Protein AF-A0A8S2YTK5-F1 (afdb_monomer_lite)

Organism: NCBI:txid392030

Radius of gyration: 9.24 Å; chains: 1; bounding box: 22×16×22 Å

Foldseek 3Di:
DADWDAQDLVVLDTDTDPPHDQVNVCVVCVVVVRHDDD

Sequence (38 aa):
MNKVLQVNPEDFDCTVQAGVTRNALNSYIRDTGLQFPI

Structure (mmCIF, N/CA/C/O backbone):
data_AF-A0A8S2YTK5-F1
#
_entry.id   AF-A0A8S2YTK5-F1
#
loop_
_atom_site.group_PDB
_atom_site.id
_atom_site.type_symbol
_atom_sit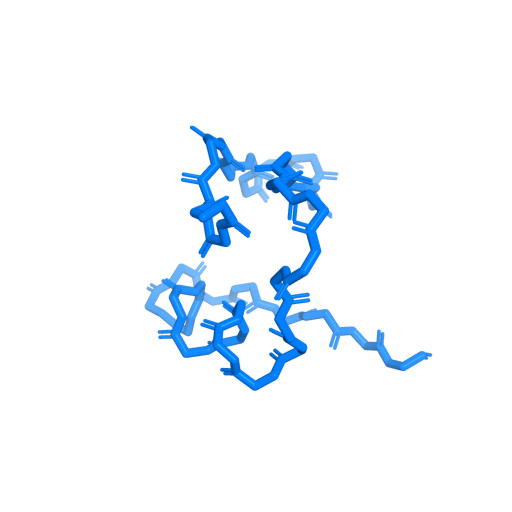e.label_atom_id
_atom_site.label_alt_id
_atom_site.label_comp_id
_atom_site.label_asym_id
_atom_site.label_entity_id
_atom_site.label_seq_id
_atom_site.pdbx_PDB_ins_code
_atom_site.Cartn_x
_atom_site.Cartn_y
_atom_site.Cartn_z
_atom_site.occupancy
_atom_site.B_iso_or_equiv
_atom_site.auth_seq_id
_atom_site.auth_comp_id
_atom_site.auth_asym_id
_atom_site.auth_atom_id
_atom_site.pdbx_PDB_model_num
ATOM 1 N N . MET A 1 1 ? -12.677 0.009 7.969 1.00 69.00 1 MET A N 1
ATOM 2 C CA . MET A 1 1 ? -12.045 1.274 7.532 1.00 69.00 1 MET A CA 1
ATOM 3 C C . MET A 1 1 ? -10.561 0.991 7.433 1.00 69.00 1 MET A C 1
ATOM 5 O O . MET A 1 1 ? -9.854 1.157 8.408 1.00 69.00 1 MET A O 1
ATOM 9 N N . ASN A 1 2 ? -10.148 0.364 6.336 1.00 80.19 2 ASN A N 1
AT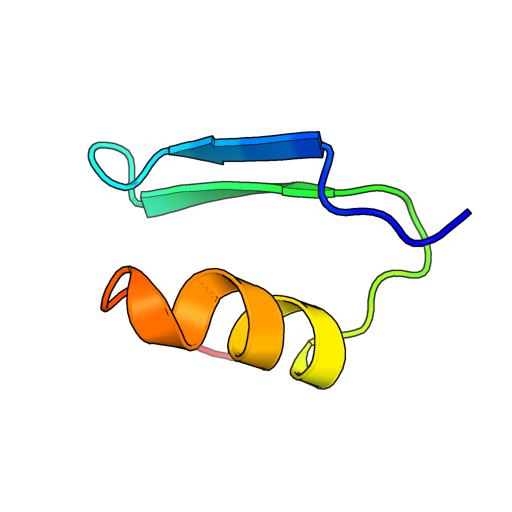OM 10 C CA . ASN A 1 2 ? -8.802 -0.192 6.135 1.00 80.19 2 ASN A CA 1
ATOM 11 C C . ASN A 1 2 ? -8.675 -0.748 4.706 1.00 80.19 2 ASN A C 1
ATOM 13 O O . ASN A 1 2 ? -8.136 -1.831 4.489 1.00 80.19 2 ASN A O 1
ATOM 17 N N . LYS A 1 3 ? -9.234 -0.034 3.728 1.00 87.25 3 LYS A N 1
ATOM 18 C CA . LYS A 1 3 ? -9.153 -0.405 2.314 1.00 87.25 3 LYS A CA 1
ATOM 19 C C . LYS A 1 3 ? -8.140 0.466 1.582 1.00 87.25 3 LYS A C 1
ATOM 21 O O . LYS A 1 3 ? -7.965 1.636 1.925 1.00 87.25 3 LYS A O 1
ATOM 26 N N . VAL A 1 4 ? -7.525 -0.108 0.556 1.00 87.19 4 VAL A N 1
ATOM 27 C CA . VAL A 1 4 ? -6.790 0.640 -0.465 1.00 87.19 4 VAL A CA 1
ATOM 28 C C . VAL A 1 4 ? -7.821 1.240 -1.420 1.00 87.19 4 VAL A C 1
ATOM 30 O O . VAL A 1 4 ? -8.723 0.534 -1.866 1.00 87.19 4 VAL A O 1
ATOM 33 N N . LEU A 1 5 ? -7.747 2.549 -1.651 1.00 90.06 5 LEU A N 1
ATOM 34 C CA . LEU A 1 5 ? -8.678 3.286 -2.509 1.00 90.06 5 LEU A CA 1
ATOM 35 C C . LEU A 1 5 ? -8.145 3.382 -3.937 1.00 90.06 5 LEU A C 1
ATOM 37 O O . LEU A 1 5 ? -8.899 3.176 -4.881 1.00 90.06 5 LEU A O 1
ATOM 41 N N . GLN A 1 6 ? -6.852 3.664 -4.080 1.00 89.31 6 GLN A N 1
ATOM 42 C CA . GLN A 1 6 ? -6.195 3.826 -5.371 1.00 89.31 6 GLN A CA 1
ATOM 43 C C . GLN A 1 6 ? -4.712 3.478 -5.249 1.00 89.31 6 GLN A C 1
ATOM 45 O O . GLN A 1 6 ? -4.112 3.696 -4.197 1.00 89.31 6 GLN A O 1
ATOM 50 N N . VAL A 1 7 ? -4.128 2.944 -6.315 1.00 86.81 7 VAL A N 1
ATOM 51 C CA . VAL A 1 7 ? -2.691 2.682 -6.448 1.00 86.81 7 VAL A CA 1
ATOM 52 C C . VAL A 1 7 ? -2.286 3.249 -7.799 1.00 86.81 7 VAL A C 1
ATOM 54 O O . VAL A 1 7 ? -2.895 2.853 -8.792 1.00 86.81 7 VAL A O 1
ATOM 57 N N . ASN A 1 8 ? -1.302 4.1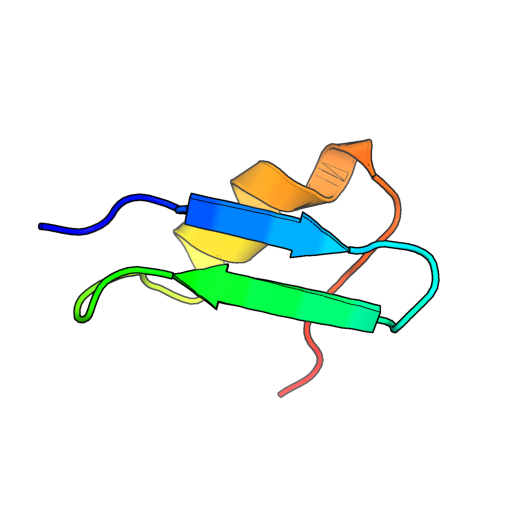48 -7.841 1.00 87.88 8 ASN A N 1
ATOM 58 C CA . ASN A 1 8 ? -0.777 4.707 -9.087 1.00 87.88 8 ASN A CA 1
ATOM 59 C C . ASN A 1 8 ? 0.674 4.231 -9.269 1.00 87.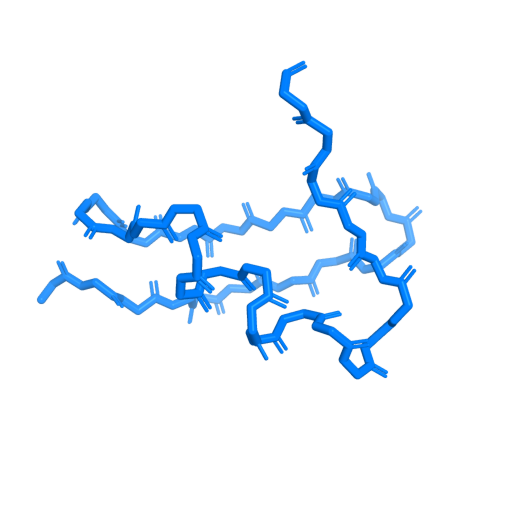88 8 ASN A C 1
ATOM 61 O O . ASN A 1 8 ? 1.594 4.765 -8.646 1.00 87.88 8 ASN A O 1
ATOM 65 N N . PRO A 1 9 ? 0.904 3.194 -10.096 1.00 83.94 9 PRO A N 1
ATOM 66 C CA . PRO A 1 9 ? 2.240 2.642 -10.309 1.00 83.94 9 PRO A CA 1
ATOM 67 C C . PRO A 1 9 ? 3.203 3.579 -11.033 1.00 83.94 9 PRO A C 1
ATOM 69 O O . PRO A 1 9 ? 4.409 3.444 -10.864 1.00 83.94 9 PRO A O 1
ATOM 72 N N . GLU A 1 10 ? 2.681 4.501 -11.840 1.00 86.12 10 GLU A N 1
ATOM 73 C CA . GLU A 1 10 ? 3.472 5.482 -12.589 1.00 86.12 10 GLU A CA 1
ATOM 74 C C . GLU A 1 10 ? 4.081 6.562 -11.684 1.00 86.12 10 GLU A C 1
ATOM 76 O O . GLU A 1 10 ? 5.244 6.925 -11.857 1.00 86.12 10 GLU A O 1
ATOM 81 N N . ASP A 1 11 ? 3.326 6.990 -10.670 1.00 87.56 11 ASP A N 1
ATOM 82 C CA . ASP A 1 11 ? 3.713 8.036 -9.718 1.00 87.56 11 ASP A CA 1
ATOM 83 C C . ASP A 1 11 ? 4.320 7.476 -8.419 1.00 87.56 11 ASP A C 1
ATOM 85 O O . ASP A 1 11 ? 4.740 8.234 -7.544 1.00 87.56 11 ASP A O 1
ATOM 89 N N . PHE A 1 12 ? 4.386 6.145 -8.285 1.00 82.94 12 PHE A N 1
ATOM 90 C CA . PHE A 1 12 ? 4.840 5.443 -7.077 1.00 82.94 12 PHE A CA 1
ATOM 91 C C . PHE A 1 12 ? 4.075 5.845 -5.804 1.00 82.94 12 PHE A C 1
ATOM 93 O O . PHE A 1 12 ? 4.644 5.886 -4.709 1.00 82.94 12 PHE A O 1
ATOM 100 N N . ASP A 1 13 ? 2.771 6.092 -5.919 1.00 86.25 13 ASP A N 1
ATOM 101 C CA . ASP A 1 13 ? 1.924 6.461 -4.789 1.00 86.25 13 ASP A CA 1
ATOM 102 C C . ASP A 1 13 ? 0.679 5.564 -4.653 1.00 86.25 13 ASP A C 1
ATOM 104 O O . ASP A 1 13 ? 0.332 4.739 -5.507 1.00 86.25 13 ASP A O 1
ATOM 108 N N . CYS A 1 14 ? 0.013 5.670 -3.504 1.00 87.56 14 CYS A N 1
ATOM 109 C CA . CYS A 1 14 ? -1.272 5.021 -3.293 1.00 87.56 14 CYS A CA 1
ATOM 110 C C . CYS A 1 14 ? -2.102 5.782 -2.261 1.00 87.56 14 CYS A C 1
ATOM 112 O O . CYS A 1 14 ? -1.580 6.329 -1.289 1.00 87.56 14 CYS A O 1
ATOM 114 N N . THR A 1 15 ? -3.417 5.767 -2.442 1.00 91.31 15 THR A N 1
ATOM 115 C CA . THR A 1 15 ? -4.372 6.332 -1.492 1.00 91.31 15 THR A CA 1
ATOM 116 C C . THR A 1 15 ? -5.008 5.206 -0.691 1.00 91.31 15 THR A C 1
ATOM 118 O O . THR A 1 15 ? -5.598 4.280 -1.252 1.00 91.31 15 THR A O 1
ATOM 121 N N . VAL A 1 16 ? -4.928 5.286 0.636 1.00 90.69 16 VAL A N 1
ATOM 122 C CA . VAL A 1 16 ? -5.459 4.274 1.558 1.00 90.69 16 VAL A CA 1
ATOM 123 C C . VAL A 1 16 ? -6.313 4.908 2.645 1.00 90.69 16 VAL A C 1
ATOM 125 O O . VAL A 1 16 ? -6.144 6.071 3.003 1.00 90.69 16 VAL A O 1
ATOM 128 N N . GLN A 1 17 ? -7.234 4.130 3.206 1.00 93.44 17 GLN A N 1
ATOM 129 C CA . GLN A 1 17 ? -7.964 4.546 4.398 1.00 93.44 17 GLN A CA 1
ATOM 130 C C . GLN A 1 17 ? -7.073 4.485 5.646 1.00 93.44 17 GLN A C 1
ATOM 132 O O . GLN A 1 17 ? -6.211 3.612 5.771 1.00 93.44 17 GLN A O 1
ATOM 137 N N . ALA A 1 18 ? -7.340 5.368 6.612 1.00 88.31 18 ALA A N 1
ATOM 138 C CA . ALA A 1 18 ? -6.706 5.311 7.926 1.00 88.31 18 ALA A CA 1
ATOM 139 C C . ALA A 1 18 ? -6.934 3.933 8.573 1.00 88.31 18 ALA A C 1
ATOM 141 O O . ALA A 1 18 ? -8.062 3.442 8.595 1.00 88.31 18 ALA A O 1
ATOM 142 N N . GLY A 1 19 ? -5.862 3.307 9.069 1.00 89.62 19 GLY A N 1
ATOM 143 C CA . GLY A 1 19 ? -5.890 1.956 9.647 1.00 89.62 19 GLY A CA 1
ATOM 144 C C . GLY A 1 19 ? -5.417 0.836 8.712 1.00 89.62 19 GLY A C 1
ATOM 145 O O . GLY A 1 19 ? -5.362 -0.320 9.133 1.00 89.62 19 GLY A O 1
ATOM 146 N N . VAL A 1 20 ? -5.043 1.140 7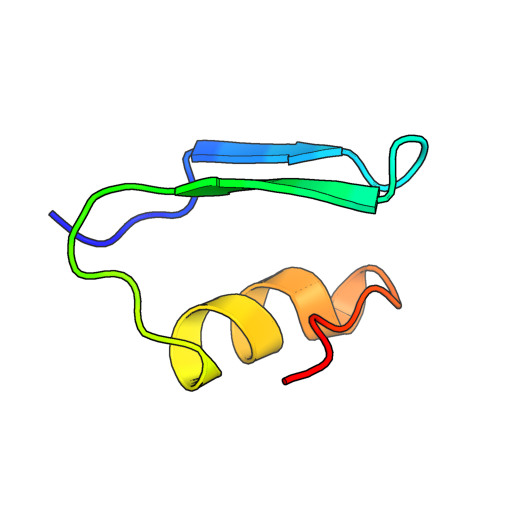.463 1.00 89.75 20 VAL A N 1
ATOM 147 C CA . VAL A 1 20 ? -4.301 0.186 6.623 1.00 89.75 20 VAL A CA 1
ATOM 148 C C . VAL A 1 20 ? -2.897 -0.008 7.192 1.00 89.75 20 VAL A C 1
ATOM 150 O O . VAL A 1 20 ? -2.166 0.948 7.432 1.00 89.75 20 VAL A O 1
ATOM 153 N N . THR A 1 21 ? -2.515 -1.265 7.409 1.00 89.50 21 THR A N 1
ATOM 154 C CA . THR A 1 21 ? -1.169 -1.612 7.869 1.00 89.50 21 THR A CA 1
ATOM 155 C C . THR A 1 21 ? -0.230 -1.801 6.685 1.00 89.50 21 THR A C 1
ATOM 157 O O . THR A 1 21 ? -0.647 -2.222 5.605 1.00 89.50 21 THR A O 1
ATOM 160 N N . ARG A 1 22 ? 1.069 -1.578 6.907 1.00 87.06 22 ARG A N 1
ATOM 161 C CA . ARG A 1 22 ? 2.115 -1.790 5.895 1.00 87.06 22 ARG A CA 1
ATOM 162 C C . ARG A 1 22 ? 2.066 -3.190 5.281 1.00 87.06 22 ARG A C 1
ATOM 164 O O . ARG A 1 22 ? 2.203 -3.331 4.076 1.00 87.06 22 ARG A O 1
ATOM 171 N N . ASN A 1 23 ? 1.858 -4.224 6.099 1.00 88.38 23 ASN A N 1
ATOM 172 C CA . ASN A 1 23 ? 1.805 -5.605 5.614 1.00 88.38 23 ASN A CA 1
ATOM 173 C C . ASN A 1 23 ? 0.590 -5.846 4.708 1.00 88.38 23 ASN A C 1
ATOM 175 O O . ASN A 1 23 ? 0.732 -6.497 3.678 1.00 88.38 23 ASN A O 1
ATOM 179 N N . ALA A 1 24 ? -0.578 -5.295 5.060 1.00 8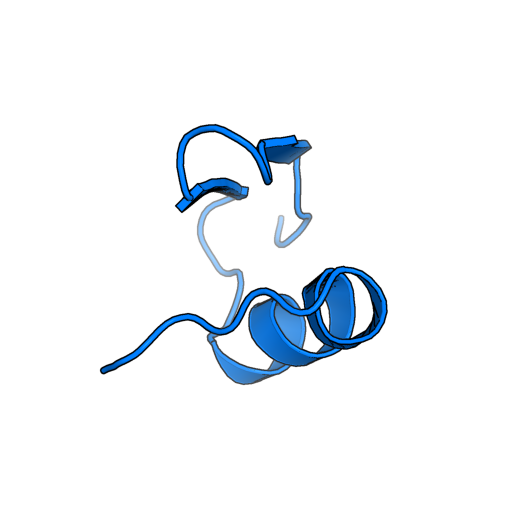8.25 24 ALA A N 1
ATOM 180 C CA . ALA A 1 24 ? -1.770 -5.392 4.222 1.00 88.25 24 ALA A CA 1
ATOM 181 C C . ALA A 1 24 ? -1.587 -4.635 2.898 1.00 88.25 24 ALA A C 1
ATOM 183 O O . ALA A 1 24 ? -1.909 -5.175 1.843 1.00 88.25 24 ALA A O 1
ATOM 184 N N . LEU A 1 25 ? -1.013 -3.428 2.949 1.00 87.56 25 LEU A N 1
ATOM 185 C CA . LEU A 1 25 ? -0.724 -2.636 1.757 1.00 87.56 25 LEU A CA 1
ATOM 186 C C . LEU A 1 25 ? 0.285 -3.338 0.846 1.00 87.56 25 LEU A C 1
ATOM 188 O O . LEU A 1 25 ? -0.026 -3.563 -0.315 1.00 87.56 25 LEU A O 1
ATOM 192 N N . ASN A 1 26 ? 1.440 -3.761 1.373 1.00 88.00 26 ASN A N 1
ATOM 193 C CA . ASN A 1 26 ? 2.447 -4.486 0.593 1.00 88.00 26 ASN A CA 1
ATOM 194 C C . ASN A 1 26 ? 1.899 -5.786 0.008 1.00 88.00 26 ASN A C 1
ATOM 196 O O . ASN A 1 26 ? 2.272 -6.128 -1.102 1.00 88.00 26 ASN A O 1
ATOM 200 N N . SER A 1 27 ? 1.018 -6.507 0.710 1.00 87.56 27 SER A N 1
ATOM 201 C CA . SER A 1 27 ? 0.380 -7.699 0.141 1.00 87.56 27 SER A CA 1
ATOM 202 C C . SER A 1 27 ? -0.565 -7.362 -1.014 1.00 87.56 27 SER A C 1
ATOM 204 O O . SER A 1 27 ? -0.731 -8.191 -1.898 1.00 87.56 27 SER A O 1
ATOM 206 N N . TYR A 1 28 ? -1.170 -6.172 -1.008 1.00 86.44 28 TYR A N 1
ATOM 207 C CA . TYR A 1 28 ? -2.093 -5.707 -2.045 1.00 86.44 28 TYR A CA 1
ATOM 208 C C . TYR A 1 28 ? -1.365 -5.213 -3.302 1.00 86.44 28 TYR A C 1
ATOM 210 O O . TYR A 1 28 ? -1.803 -5.480 -4.413 1.00 86.44 28 TYR A O 1
ATOM 218 N N . ILE A 1 29 ? -0.235 -4.521 -3.134 1.00 85.69 29 ILE A N 1
ATOM 219 C CA . ILE A 1 29 ? 0.575 -3.992 -4.247 1.00 85.69 29 ILE A CA 1
ATOM 220 C C . ILE A 1 29 ? 1.722 -4.927 -4.659 1.00 85.69 29 ILE A C 1
ATOM 222 O O . ILE A 1 29 ? 2.488 -4.610 -5.563 1.00 85.69 29 ILE A O 1
ATOM 226 N N . ARG A 1 30 ? 1.840 -6.106 -4.032 1.00 83.62 30 ARG A N 1
ATOM 227 C CA . ARG A 1 30 ? 2.884 -7.095 -4.351 1.00 83.62 30 ARG A CA 1
ATOM 228 C C . ARG A 1 30 ? 2.870 -7.487 -5.825 1.00 83.62 30 ARG A C 1
ATOM 230 O O . ARG A 1 30 ? 3.927 -7.680 -6.419 1.00 83.62 30 ARG A O 1
ATOM 237 N N . ASP A 1 31 ? 1.674 -7.584 -6.394 1.00 81.50 31 ASP A N 1
ATOM 238 C CA . ASP A 1 31 ? 1.468 -8.009 -7.776 1.00 81.50 31 ASP A CA 1
ATOM 239 C C . ASP A 1 31 ? 1.733 -6.883 -8.787 1.00 81.50 31 ASP A C 1
ATOM 241 O O . ASP A 1 31 ? 1.913 -7.153 -9.971 1.00 81.50 31 ASP A O 1
ATOM 245 N N . THR A 1 32 ? 1.815 -5.623 -8.339 1.00 78.50 32 THR A N 1
ATOM 246 C CA . THR A 1 32 ? 2.122 -4.474 -9.206 1.00 78.50 32 THR A CA 1
ATOM 247 C C . THR A 1 32 ? 3.621 -4.189 -9.307 1.00 78.50 32 THR A C 1
ATOM 249 O O . THR A 1 32 ? 4.019 -3.273 -10.021 1.00 78.50 32 THR A O 1
ATOM 252 N N . GLY A 1 33 ? 4.465 -4.944 -8.593 1.00 77.19 33 GLY A N 1
ATOM 253 C CA . GLY A 1 33 ? 5.912 -4.708 -8.523 1.00 77.19 33 GLY A CA 1
ATOM 254 C C . GLY A 1 33 ? 6.304 -3.476 -7.697 1.00 77.19 33 GLY A C 1
ATOM 255 O O . GLY A 1 33 ? 7.486 -3.149 -7.615 1.00 77.19 33 GLY A O 1
ATOM 256 N N . LEU A 1 34 ? 5.331 -2.811 -7.066 1.00 78.81 34 LEU A N 1
ATOM 257 C CA . LEU A 1 34 ? 5.561 -1.704 -6.146 1.00 78.81 34 LEU A CA 1
ATOM 258 C C . LEU A 1 34 ? 5.803 -2.246 -4.739 1.00 78.81 34 LEU A C 1
ATOM 260 O O . LEU A 1 34 ? 5.155 -3.186 -4.283 1.00 78.81 34 LEU A O 1
ATOM 264 N N . GLN A 1 35 ? 6.708 -1.599 -4.016 1.00 75.69 35 GLN A N 1
ATOM 265 C CA . GLN A 1 35 ? 6.942 -1.866 -2.606 1.00 75.69 35 GLN A CA 1
ATOM 266 C C . GLN A 1 35 ? 7.109 -0.534 -1.892 1.00 75.69 35 GLN A C 1
ATOM 268 O O . GLN A 1 35 ? 7.913 0.286 -2.323 1.00 75.69 35 GLN A O 1
ATOM 273 N N . PHE A 1 36 ? 6.402 -0.337 -0.779 1.00 75.50 36 PHE A N 1
ATOM 274 C CA . PHE A 1 36 ? 6.674 0.805 0.090 1.00 75.50 36 PHE A CA 1
ATOM 275 C C . PHE A 1 36 ? 7.923 0.516 0.946 1.00 75.50 36 PHE A C 1
ATOM 277 O O . PHE A 1 36 ? 7.899 -0.442 1.739 1.00 75.50 36 PHE A O 1
ATOM 284 N N . PRO A 1 37 ? 9.022 1.286 0.784 1.00 71.56 37 PRO A N 1
ATOM 285 C CA . PRO A 1 37 ? 10.154 1.246 1.701 1.00 71.56 37 PRO A CA 1
ATOM 286 C C . PRO A 1 37 ? 9.774 1.915 3.033 1.00 71.56 37 PRO A C 1
ATOM 288 O O . PRO A 1 37 ? 8.787 2.643 3.111 1.00 71.56 37 PRO A O 1
ATOM 291 N N . ILE A 1 38 ? 10.514 1.581 4.093 1.00 63.47 38 ILE A N 1
ATOM 292 C CA . ILE A 1 38 ? 10.316 2.118 5.451 1.00 63.47 38 ILE A CA 1
ATOM 293 C C . ILE A 1 38 ? 10.757 3.578 5.505 1.00 63.47 38 ILE A C 1
ATOM 295 O O . ILE A 1 38 ? 11.849 3.855 4.962 1.00 63.47 38 ILE A O 1
#

Secondary structure (DSSP, 8-state):
---EEEEETTTTEEEE-TT--HHHHHHHHGGGT-----

pLDDT: mean 84.46, std 6.49, range [63.47, 93.44]

InterPro domains:
  IPR016169 FAD-binding, type PCMH, subdomain 2 [G3DSA:3.30.465.10] (1-38)
  IPR036318 FAD-binding, type PCMH-like superfamily [SSF56176] (1-37)